Protein AF-A0A7S2D5R7-F1 (afdb_monomer_lite)

Foldseek 3Di:
DDPCPCVVVVVPDDLLLVLLVCLVVPNLDDPDDPDDSPPVCSVVVNPVVVSHDPVSNVVSVVVVVVVCVVQCVVPDLVPHPCSPDDPCNPPHPVVVVVVVVVVVVPDDDPDDPDDD

Structure (mmCIF, N/CA/C/O backbone):
data_AF-A0A7S2D5R7-F1
#
_entry.id   AF-A0A7S2D5R7-F1
#
loop_
_atom_site.group_PDB
_atom_site.id
_atom_site.type_symbol
_atom_site.label_atom_id
_atom_site.label_alt_id
_atom_site.label_comp_id
_atom_site.label_asym_id
_atom_site.label_entity_id
_atom_site.label_seq_id
_atom_site.pdbx_PDB_ins_code
_atom_site.Cartn_x
_atom_site.Cartn_y
_atom_site.Cartn_z
_atom_site.occupancy
_atom_site.B_iso_or_equiv
_atom_site.auth_seq_id
_atom_site.auth_comp_id
_atom_site.auth_asym_id
_atom_site.auth_atom_id
_atom_site.pdbx_PDB_model_num
ATOM 1 N N . ARG A 1 1 ? 24.591 -2.004 -0.124 1.00 47.00 1 ARG A N 1
ATOM 2 C CA . ARG A 1 1 ? 23.727 -2.603 0.925 1.00 47.00 1 ARG A CA 1
ATOM 3 C C . ARG A 1 1 ? 23.065 -3.832 0.308 1.00 47.00 1 ARG A C 1
ATOM 5 O O . ARG A 1 1 ? 22.911 -3.835 -0.903 1.00 47.00 1 ARG A O 1
ATOM 12 N N . ARG A 1 2 ? 22.876 -4.928 1.053 1.00 49.47 2 ARG A N 1
ATOM 13 C CA . ARG A 1 2 ? 22.523 -6.240 0.475 1.00 49.47 2 ARG A CA 1
ATOM 14 C C . ARG A 1 2 ? 21.004 -6.385 0.329 1.00 49.47 2 ARG A C 1
ATOM 16 O O . ARG A 1 2 ? 20.267 -6.003 1.228 1.00 49.47 2 ARG A O 1
ATOM 23 N N . LEU A 1 3 ? 20.579 -6.953 -0.797 1.00 57.84 3 LEU A N 1
ATOM 24 C CA . LEU A 1 3 ? 19.192 -7.231 -1.205 1.00 57.84 3 LEU A CA 1
ATOM 25 C C . LEU A 1 3 ? 18.654 -8.470 -0.491 1.00 57.84 3 LEU A C 1
ATOM 27 O O . LEU A 1 3 ? 18.322 -9.494 -1.102 1.00 57.84 3 LEU A O 1
ATOM 31 N N . ASP A 1 4 ? 18.694 -8.410 0.831 1.00 61.53 4 ASP A N 1
ATOM 32 C CA . ASP A 1 4 ? 18.661 -9.589 1.677 1.00 61.53 4 ASP A CA 1
ATOM 33 C C . ASP A 1 4 ? 17.369 -10.398 1.501 1.00 61.53 4 ASP A C 1
ATOM 35 O O . ASP A 1 4 ? 17.422 -11.620 1.533 1.00 61.53 4 ASP A O 1
ATOM 39 N N . ASN A 1 5 ? 16.220 -9.781 1.223 1.00 63.00 5 ASN A N 1
ATOM 40 C CA . ASN A 1 5 ? 14.949 -10.512 1.181 1.00 63.00 5 ASN A CA 1
ATOM 41 C C . ASN A 1 5 ? 14.803 -11.403 -0.064 1.00 63.00 5 ASN A C 1
ATOM 43 O O . ASN A 1 5 ? 14.439 -12.575 0.037 1.00 63.00 5 ASN A O 1
ATOM 47 N N . MET A 1 6 ? 15.132 -10.882 -1.248 1.00 63.94 6 MET A N 1
ATOM 48 C CA . MET A 1 6 ? 14.990 -11.632 -2.505 1.00 63.94 6 MET A CA 1
ATOM 49 C C . MET A 1 6 ? 16.104 -12.677 -2.673 1.00 63.94 6 MET A C 1
ATOM 51 O O . MET A 1 6 ? 15.883 -13.717 -3.294 1.00 63.94 6 MET A O 1
ATOM 55 N N . GLN A 1 7 ? 17.275 -12.436 -2.071 1.00 58.59 7 GLN A N 1
ATOM 56 C CA . GLN A 1 7 ? 18.379 -13.399 -2.024 1.00 58.59 7 GLN A CA 1
ATOM 57 C C . GLN A 1 7 ? 18.143 -14.506 -0.986 1.00 58.59 7 GLN A C 1
ATOM 59 O O . GLN A 1 7 ? 18.381 -15.676 -1.290 1.00 58.59 7 GLN A O 1
ATOM 64 N N . ARG A 1 8 ? 17.623 -14.175 0.207 1.00 61.88 8 ARG A N 1
ATOM 65 C CA . ARG A 1 8 ? 17.339 -15.155 1.277 1.00 61.88 8 ARG A CA 1
ATOM 66 C C . ARG A 1 8 ? 16.194 -16.106 0.939 1.00 61.88 8 ARG A C 1
ATOM 68 O O . ARG A 1 8 ? 16.243 -17.253 1.364 1.00 61.88 8 ARG A O 1
ATOM 75 N N . ASN A 1 9 ? 15.225 -15.688 0.122 1.00 67.69 9 ASN A N 1
ATOM 76 C CA . ASN A 1 9 ? 14.141 -16.557 -0.361 1.00 67.69 9 ASN A CA 1
ATOM 77 C C . ASN A 1 9 ? 14.596 -17.607 -1.403 1.00 67.69 9 ASN A C 1
ATOM 79 O O . ASN A 1 9 ? 13.771 -18.165 -2.122 1.00 67.69 9 ASN A O 1
ATOM 83 N N . GLY A 1 10 ? 15.905 -17.859 -1.533 1.00 64.56 10 GLY A N 1
ATOM 84 C CA . GLY A 1 10 ? 16.454 -18.916 -2.386 1.00 64.56 10 GLY A CA 1
ATOM 85 C C . GLY A 1 10 ? 16.360 -18.646 -3.889 1.00 64.56 10 GLY A C 1
ATOM 86 O O . GLY A 1 10 ? 16.6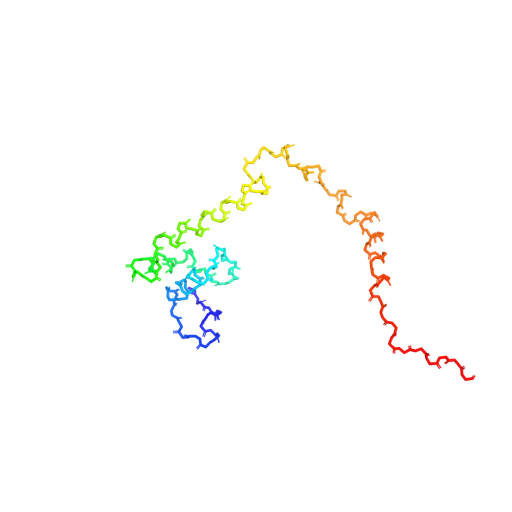52 -19.532 -4.684 1.00 64.56 10 GLY A O 1
ATOM 87 N N . MET A 1 11 ? 15.976 -17.435 -4.307 1.00 74.69 11 MET A N 1
ATOM 88 C CA . MET A 1 11 ? 15.806 -17.121 -5.730 1.00 74.69 11 MET A CA 1
ATOM 89 C C . MET A 1 11 ? 17.125 -16.862 -6.470 1.00 74.69 11 MET A C 1
ATOM 91 O O . MET A 1 11 ? 17.119 -16.823 -7.696 1.00 74.69 11 MET A O 1
ATOM 95 N N . GLY A 1 12 ? 18.239 -16.656 -5.756 1.00 75.50 12 GLY A N 1
ATOM 96 C CA . GLY A 1 12 ? 19.568 -16.488 -6.362 1.00 75.50 12 GLY A CA 1
ATOM 97 C C . GLY A 1 12 ? 19.727 -15.252 -7.259 1.00 75.50 12 GLY A C 1
ATOM 98 O O . GLY A 1 12 ? 20.634 -15.213 -8.083 1.00 75.50 12 GLY A O 1
ATOM 99 N N . LEU A 1 13 ? 18.850 -14.251 -7.127 1.00 84.00 13 LEU A N 1
ATOM 100 C CA . LEU A 1 13 ? 18.846 -13.064 -7.983 1.00 84.00 13 LEU A CA 1
ATOM 101 C C . LEU A 1 13 ? 19.828 -11.997 -7.481 1.00 84.00 13 LEU A C 1
ATOM 103 O O . LEU A 1 13 ? 19.929 -11.725 -6.280 1.00 84.00 13 LEU A O 1
ATOM 107 N N . ASN A 1 14 ? 20.508 -11.330 -8.411 1.00 86.44 14 ASN A N 1
ATOM 108 C CA . ASN A 1 14 ? 21.151 -10.048 -8.123 1.00 86.44 14 ASN A CA 1
ATOM 109 C C . ASN A 1 14 ? 20.105 -8.913 -8.054 1.00 86.44 14 ASN A C 1
ATOM 111 O O . ASN A 1 14 ? 18.918 -9.130 -8.298 1.00 86.44 14 ASN A O 1
ATOM 115 N N . GLY A 1 15 ? 20.533 -7.691 -7.728 1.00 86.12 15 GLY A N 1
ATOM 116 C CA . GLY A 1 15 ? 19.613 -6.562 -7.538 1.00 86.12 15 GLY A CA 1
ATOM 117 C C . GLY A 1 15 ? 18.786 -6.210 -8.759 1.00 86.12 15 GLY A C 1
ATOM 118 O O . GLY A 1 15 ? 17.573 -6.075 -8.651 1.00 86.12 15 GLY A O 1
ATOM 119 N N . SER A 1 16 ? 19.410 -6.132 -9.932 1.00 91.38 16 SER A N 1
ATOM 120 C CA . SER A 1 16 ? 18.707 -5.819 -11.178 1.00 91.38 16 SER A CA 1
ATOM 121 C C . SER A 1 16 ? 17.708 -6.908 -11.556 1.00 91.38 16 SER A C 1
ATOM 123 O O . SER A 1 16 ? 16.585 -6.611 -11.950 1.00 91.38 16 SER A O 1
ATOM 125 N N . GLN A 1 17 ? 18.073 -8.178 -11.376 1.00 91.38 17 GLN A N 1
ATOM 126 C CA . GLN A 1 17 ? 17.162 -9.297 -11.610 1.00 91.38 17 GLN A CA 1
ATOM 127 C C . GLN A 1 17 ? 15.993 -9.304 -10.615 1.00 91.38 17 GLN A C 1
ATOM 129 O O . GLN A 1 17 ? 14.861 -9.594 -10.998 1.00 91.38 17 GLN A O 1
ATOM 134 N N . ALA A 1 18 ? 16.249 -8.971 -9.348 1.00 89.75 18 ALA A N 1
ATOM 135 C CA . ALA A 1 18 ? 15.214 -8.861 -8.327 1.00 89.75 18 ALA A CA 1
ATOM 136 C C . ALA A 1 18 ? 14.251 -7.699 -8.620 1.00 89.75 18 ALA A C 1
ATOM 138 O O . ALA A 1 18 ? 13.037 -7.903 -8.597 1.00 89.75 18 ALA A O 1
ATOM 139 N N . ALA A 1 19 ? 14.785 -6.523 -8.967 1.00 91.12 19 ALA A N 1
ATOM 140 C CA . ALA A 1 19 ? 14.015 -5.352 -9.380 1.00 91.12 19 ALA A CA 1
ATOM 141 C C . ALA A 1 19 ? 13.153 -5.667 -10.612 1.00 91.12 19 ALA A C 1
ATOM 143 O O . ALA A 1 19 ? 11.948 -5.411 -10.616 1.00 91.12 19 ALA A O 1
ATOM 144 N N . ALA A 1 20 ? 13.745 -6.314 -11.619 1.00 93.88 20 ALA A N 1
ATOM 145 C CA . ALA A 1 20 ? 13.031 -6.707 -12.823 1.00 93.88 20 ALA A CA 1
ATOM 146 C C . ALA A 1 20 ? 11.893 -7.681 -12.543 1.00 93.88 20 ALA A C 1
ATOM 148 O O . ALA A 1 20 ? 10.765 -7.473 -12.990 1.00 93.88 20 ALA A O 1
ATOM 149 N N . LYS A 1 21 ? 12.177 -8.733 -11.770 1.00 93.25 21 LYS A N 1
ATOM 150 C CA . LYS A 1 21 ? 11.174 -9.731 -11.403 1.00 93.25 21 LYS A CA 1
ATOM 151 C C . LYS A 1 21 ? 10.016 -9.096 -10.638 1.00 93.25 21 LYS A C 1
ATOM 153 O O . LYS A 1 21 ? 8.871 -9.407 -10.940 1.00 93.25 21 LYS A O 1
ATOM 158 N N . ALA A 1 22 ? 10.304 -8.207 -9.688 1.00 92.00 22 ALA A N 1
ATOM 159 C CA . ALA A 1 22 ? 9.278 -7.525 -8.909 1.00 92.00 22 ALA A CA 1
ATOM 160 C C . ALA A 1 22 ? 8.387 -6.629 -9.786 1.00 92.00 22 ALA A C 1
ATOM 162 O O . ALA A 1 22 ? 7.164 -6.757 -9.738 1.00 92.00 22 ALA A O 1
ATOM 163 N N . MET A 1 23 ? 8.979 -5.776 -10.630 1.00 95.00 23 MET A N 1
ATOM 164 C CA . MET A 1 23 ? 8.209 -4.840 -11.461 1.00 95.00 23 MET A CA 1
ATOM 165 C C . MET A 1 23 ? 7.384 -5.568 -12.526 1.00 95.00 23 MET A C 1
ATOM 167 O O . MET A 1 23 ? 6.200 -5.287 -12.692 1.00 95.00 23 MET A O 1
ATOM 171 N N . ASN A 1 24 ? 7.971 -6.557 -13.206 1.00 96.25 24 ASN A N 1
ATOM 172 C CA . ASN A 1 24 ? 7.247 -7.348 -14.204 1.00 96.25 24 ASN A CA 1
ATOM 173 C C . ASN A 1 24 ? 6.136 -8.209 -13.579 1.00 96.25 24 ASN A C 1
ATOM 175 O O . ASN A 1 24 ? 5.168 -8.534 -14.261 1.00 96.25 24 ASN A O 1
ATOM 179 N N . ALA A 1 25 ? 6.245 -8.556 -12.292 1.00 95.12 25 ALA A N 1
ATOM 180 C CA . ALA A 1 25 ? 5.181 -9.220 -11.540 1.00 95.12 25 ALA A CA 1
ATOM 181 C C . ALA A 1 25 ? 4.075 -8.257 -11.060 1.00 95.12 25 ALA A C 1
ATOM 183 O O . ALA A 1 25 ? 3.104 -8.713 -10.459 1.00 95.12 25 ALA A O 1
ATOM 184 N N . GLY A 1 26 ? 4.198 -6.951 -11.324 1.00 94.94 26 GLY A N 1
ATOM 185 C CA . GLY A 1 26 ? 3.185 -5.946 -10.997 1.00 94.94 26 GLY A CA 1
ATOM 186 C C . GLY A 1 26 ? 3.388 -5.231 -9.661 1.00 94.94 26 GLY A C 1
ATOM 187 O O . GLY A 1 26 ? 2.449 -4.610 -9.168 1.00 94.94 26 GLY A O 1
ATOM 188 N N . LEU A 1 27 ? 4.580 -5.298 -9.056 1.00 93.81 27 LEU A N 1
ATOM 189 C CA . LEU A 1 27 ? 4.871 -4.504 -7.863 1.00 93.81 27 LEU A CA 1
ATOM 190 C C . LEU A 1 27 ? 5.099 -3.035 -8.239 1.00 93.81 27 LEU A C 1
ATOM 192 O O . LEU A 1 27 ? 6.118 -2.701 -8.841 1.00 93.81 27 LEU A O 1
ATOM 196 N N . ASP A 1 28 ? 4.178 -2.162 -7.835 1.00 94.81 28 ASP A N 1
ATOM 197 C CA . ASP A 1 28 ? 4.248 -0.737 -8.175 1.00 94.81 28 ASP A CA 1
ATOM 198 C C . ASP A 1 28 ? 5.060 0.098 -7.182 1.00 94.81 28 ASP A C 1
ATOM 200 O O . ASP A 1 28 ? 5.841 0.968 -7.566 1.00 94.81 28 ASP A O 1
ATOM 204 N N . ILE A 1 29 ? 4.902 -0.186 -5.890 1.00 91.31 29 ILE A N 1
ATOM 205 C CA . ILE A 1 29 ? 5.560 0.535 -4.800 1.00 91.31 29 ILE A CA 1
ATOM 206 C C . ILE A 1 29 ? 6.427 -0.455 -4.030 1.00 91.31 29 ILE A C 1
ATOM 208 O O . ILE A 1 29 ? 5.955 -1.512 -3.615 1.00 91.31 29 ILE A O 1
ATOM 212 N N . TYR A 1 30 ? 7.692 -0.096 -3.817 1.00 88.06 30 TYR A N 1
ATOM 213 C CA . TYR A 1 30 ? 8.622 -0.872 -3.006 1.00 88.06 30 TYR A CA 1
ATOM 214 C C . TYR A 1 30 ? 8.807 -0.198 -1.645 1.00 88.06 30 TYR A C 1
ATOM 216 O O . TYR A 1 30 ? 9.269 0.935 -1.569 1.00 88.06 30 TYR A O 1
ATOM 224 N N . GLY A 1 31 ? 8.418 -0.892 -0.575 1.00 82.12 31 GLY A N 1
ATOM 225 C CA . GLY A 1 31 ? 8.515 -0.419 0.811 1.00 82.12 31 GLY A CA 1
ATOM 226 C C . GLY A 1 31 ? 9.643 -1.091 1.593 1.00 82.12 31 GLY A C 1
ATOM 227 O O . GLY A 1 31 ? 9.434 -1.459 2.745 1.00 82.12 31 GLY A O 1
ATOM 228 N N . GLY A 1 32 ? 10.784 -1.351 0.946 1.00 74.50 32 GLY A N 1
ATOM 229 C CA . GLY A 1 32 ? 11.909 -2.073 1.544 1.00 74.50 32 GLY A CA 1
ATOM 230 C C . GLY A 1 32 ? 12.338 -1.510 2.902 1.00 74.50 32 GLY A C 1
ATOM 231 O O . GLY A 1 32 ? 12.284 -0.307 3.141 1.00 74.50 32 GLY A O 1
ATOM 232 N N . TRP A 1 33 ? 12.757 -2.396 3.810 1.00 68.88 33 TRP A N 1
ATOM 233 C CA . TRP A 1 33 ? 13.168 -2.021 5.171 1.00 68.88 33 TRP A CA 1
ATOM 234 C C . TRP A 1 33 ? 14.671 -1.709 5.266 1.00 68.88 33 TRP A C 1
ATOM 236 O O . TRP A 1 33 ? 15.069 -0.824 6.013 1.00 68.88 33 TRP A O 1
ATOM 246 N N . ASN A 1 34 ? 15.514 -2.432 4.516 1.00 73.69 34 ASN A N 1
ATOM 247 C CA . ASN A 1 34 ? 16.985 -2.315 4.545 1.00 73.69 34 ASN A CA 1
ATOM 248 C C . ASN A 1 34 ? 17.638 -2.411 3.148 1.00 73.69 34 ASN A C 1
ATOM 250 O O . ASN A 1 34 ? 18.865 -2.487 3.034 1.00 73.69 34 ASN A O 1
ATOM 254 N N . ASP A 1 35 ? 16.829 -2.427 2.096 1.00 74.94 35 ASP A N 1
ATOM 255 C CA . ASP A 1 35 ? 17.219 -2.452 0.692 1.00 74.94 35 ASP A CA 1
ATOM 256 C C . ASP A 1 35 ? 16.282 -1.543 -0.111 1.00 74.94 35 ASP A C 1
ATOM 258 O O . ASP A 1 35 ? 15.191 -1.207 0.354 1.00 74.94 35 ASP A O 1
ATOM 262 N N . ASP A 1 36 ? 16.711 -1.134 -1.303 1.00 82.19 36 ASP A N 1
ATOM 263 C CA . ASP A 1 36 ? 15.876 -0.368 -2.225 1.00 82.19 36 ASP A CA 1
ATOM 264 C C . ASP A 1 36 ? 16.038 -0.891 -3.658 1.00 82.19 36 ASP A C 1
ATOM 266 O O . ASP A 1 36 ? 17.053 -0.674 -4.320 1.00 82.19 36 ASP A O 1
ATOM 270 N N . LEU A 1 37 ? 15.023 -1.604 -4.158 1.00 85.75 37 LEU A N 1
ATOM 271 C CA . LEU A 1 37 ? 15.034 -2.115 -5.531 1.00 85.75 37 LEU A CA 1
ATOM 272 C C . LEU A 1 37 ? 14.919 -1.001 -6.577 1.00 85.75 37 LEU A C 1
ATOM 274 O O . LEU A 1 37 ? 15.402 -1.174 -7.700 1.00 85.75 37 LEU A O 1
ATOM 278 N N . TRP A 1 38 ? 14.281 0.119 -6.234 1.00 87.94 38 TRP A N 1
ATOM 279 C CA . TRP A 1 38 ? 14.000 1.212 -7.162 1.00 87.94 38 TRP A CA 1
ATOM 280 C C . TRP A 1 38 ? 15.099 2.278 -7.127 1.00 87.94 38 TRP A C 1
ATOM 282 O O . TRP A 1 38 ? 15.555 2.705 -8.188 1.00 87.94 38 TRP A O 1
ATOM 292 N N . GLY A 1 39 ? 15.544 2.677 -5.932 1.00 80.38 39 GLY A N 1
ATOM 293 C CA . GLY A 1 39 ? 16.457 3.802 -5.710 1.00 80.38 39 GLY A CA 1
ATOM 294 C C . GLY A 1 39 ? 17.955 3.479 -5.698 1.00 80.38 39 GLY A C 1
ATOM 295 O O . GLY A 1 39 ? 18.741 4.351 -6.062 1.00 80.38 39 GLY A O 1
ATOM 296 N N . ASP A 1 40 ? 18.386 2.244 -5.399 1.00 85.88 40 ASP A N 1
ATOM 297 C CA . ASP A 1 40 ? 19.824 1.877 -5.369 1.00 85.88 40 ASP A CA 1
ATOM 298 C C . ASP A 1 40 ? 20.417 1.614 -6.780 1.00 85.88 40 ASP A C 1
ATOM 300 O O . ASP A 1 40 ? 21.435 0.939 -6.944 1.00 85.88 40 ASP A O 1
ATOM 304 N N . GLY A 1 41 ? 19.767 2.108 -7.841 1.00 89.75 41 GLY A N 1
ATOM 305 C CA . GLY A 1 41 ? 20.199 1.945 -9.237 1.00 89.75 41 GLY A CA 1
ATOM 306 C C . GLY A 1 41 ? 19.918 0.564 -9.844 1.00 89.75 41 GLY A C 1
ATOM 307 O O . GLY A 1 41 ? 20.163 0.348 -11.031 1.00 89.75 41 GLY A O 1
ATOM 308 N N . HIS A 1 42 ? 19.360 -0.372 -9.075 1.00 91.19 42 HIS A N 1
ATOM 309 C CA . HIS A 1 42 ? 19.039 -1.719 -9.549 1.00 91.19 42 HIS A CA 1
ATOM 310 C C . HIS A 1 42 ? 17.979 -1.732 -10.651 1.00 91.19 42 HIS A C 1
ATOM 312 O O . HIS A 1 42 ? 18.161 -2.434 -11.648 1.00 91.19 42 HIS A O 1
ATOM 318 N N . LEU A 1 43 ? 16.918 -0.934 -10.505 1.00 94.00 43 LEU A N 1
ATOM 319 C CA . LEU A 1 43 ? 15.899 -0.773 -11.539 1.00 94.00 43 LEU A CA 1
ATOM 320 C C . LEU A 1 43 ? 16.450 -0.110 -12.802 1.00 94.00 43 LEU A C 1
ATOM 322 O O . LEU A 1 43 ? 16.137 -0.564 -13.898 1.00 94.00 43 LEU A O 1
ATOM 326 N N . GLN A 1 44 ? 17.302 0.911 -12.661 1.00 95.62 44 GLN A N 1
ATOM 327 C CA . GLN A 1 44 ? 17.953 1.537 -13.814 1.00 95.62 44 GLN A CA 1
ATOM 328 C C . GLN A 1 44 ? 18.801 0.513 -14.573 1.00 95.62 44 GLN A C 1
ATOM 330 O O . GLN A 1 44 ? 18.606 0.319 -15.767 1.00 95.62 44 GLN A O 1
ATOM 335 N N . ALA A 1 45 ? 19.645 -0.242 -13.868 1.00 95.69 45 ALA A N 1
ATOM 336 C CA . ALA A 1 45 ? 20.436 -1.306 -14.477 1.00 95.69 45 ALA A CA 1
ATOM 337 C C . ALA A 1 45 ? 19.566 -2.420 -15.100 1.00 95.69 45 ALA A C 1
ATOM 339 O O . ALA A 1 45 ? 19.959 -3.030 -16.091 1.00 95.69 45 ALA A O 1
ATOM 340 N N . ALA A 1 46 ? 18.374 -2.687 -14.555 1.00 95.75 46 ALA A N 1
ATOM 341 C CA . ALA A 1 46 ? 17.420 -3.619 -15.152 1.00 95.75 46 ALA A CA 1
ATOM 342 C C . ALA A 1 46 ? 16.796 -3.082 -16.453 1.00 95.75 46 ALA A C 1
ATOM 344 O O . ALA A 1 46 ? 16.595 -3.860 -17.385 1.00 95.75 46 ALA A O 1
ATOM 345 N N . LEU A 1 47 ? 16.508 -1.780 -16.527 1.00 97.50 47 LEU A N 1
ATOM 346 C CA . LEU A 1 47 ? 16.040 -1.109 -17.745 1.00 97.50 47 LEU A CA 1
ATOM 347 C C . LEU A 1 47 ? 17.135 -1.097 -18.816 1.00 97.50 47 LEU A C 1
ATOM 349 O O . LEU A 1 47 ? 16.874 -1.489 -19.951 1.00 97.50 47 LEU A O 1
ATOM 353 N N . ASP A 1 48 ? 18.362 -0.725 -18.440 1.00 97.94 4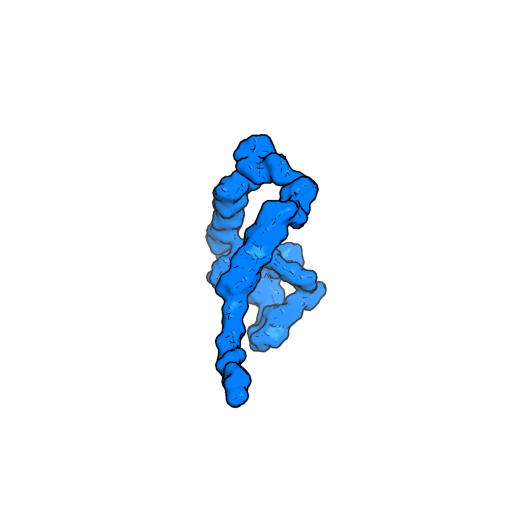8 ASP A N 1
ATOM 354 C CA . ASP A 1 48 ? 19.519 -0.675 -19.344 1.00 97.94 48 ASP A CA 1
ATOM 355 C C . ASP A 1 48 ? 19.837 -2.061 -19.928 1.00 97.94 48 ASP A C 1
ATOM 357 O O . ASP A 1 48 ? 20.201 -2.189 -21.095 1.00 97.94 48 ASP A O 1
ATOM 361 N N . ALA A 1 49 ? 19.645 -3.117 -19.129 1.00 97.50 49 ALA A N 1
ATOM 362 C CA . ALA A 1 49 ? 19.794 -4.507 -19.554 1.00 97.50 49 ALA A CA 1
ATOM 363 C C . ALA A 1 49 ? 18.560 -5.079 -20.287 1.00 97.50 49 ALA A C 1
ATOM 365 O O . ALA A 1 49 ? 18.567 -6.253 -20.657 1.00 97.50 49 ALA A O 1
ATOM 366 N N . GLY A 1 50 ? 17.485 -4.302 -20.461 1.00 97.94 50 GLY A N 1
ATOM 367 C CA . GLY A 1 50 ? 16.243 -4.746 -21.106 1.00 97.94 50 GLY A CA 1
ATOM 368 C C . GLY A 1 50 ? 15.440 -5.791 -20.317 1.00 97.94 50 GLY A C 1
ATOM 369 O O . GLY A 1 50 ? 14.539 -6.418 -20.869 1.00 97.94 50 GLY A O 1
ATOM 370 N N . LEU A 1 51 ? 15.743 -5.991 -19.029 1.00 97.69 51 LEU A N 1
ATOM 371 C CA . LEU A 1 51 ? 15.022 -6.915 -18.143 1.00 97.69 51 LEU A CA 1
ATOM 372 C C . LEU A 1 51 ? 13.651 -6.362 -17.723 1.00 97.69 51 LEU A C 1
ATOM 374 O O . LEU A 1 51 ? 12.763 -7.125 -17.342 1.00 97.69 51 LEU A O 1
ATOM 378 N N . VAL A 1 52 ? 13.479 -5.042 -17.794 1.00 97.69 52 VAL A N 1
ATOM 379 C CA . VAL A 1 52 ? 12.205 -4.333 -17.629 1.00 97.69 52 VAL A CA 1
ATOM 380 C C . VAL A 1 52 ? 11.992 -3.460 -18.852 1.00 97.69 52 VAL A C 1
ATOM 382 O O . VAL A 1 52 ? 12.917 -2.800 -19.318 1.00 97.69 52 VAL A O 1
ATOM 385 N N . SER A 1 53 ? 10.765 -3.428 -19.367 1.00 98.19 53 SER A N 1
ATOM 386 C CA . SER A 1 53 ? 10.426 -2.517 -20.456 1.00 98.19 53 SER A CA 1
ATOM 387 C C . SER A 1 53 ? 10.065 -1.129 -19.920 1.00 98.19 53 SER A C 1
ATOM 389 O O . SER A 1 53 ?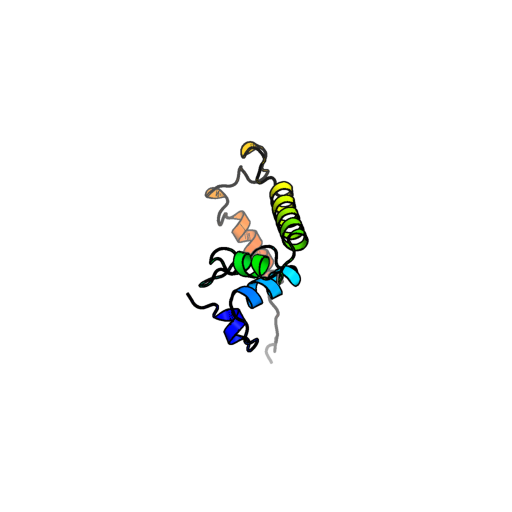 9.442 -0.997 -18.863 1.00 98.19 53 SER A O 1
ATOM 391 N N . LYS A 1 54 ? 10.366 -0.079 -20.693 1.00 97.75 54 LYS A N 1
ATOM 392 C CA . LYS A 1 54 ? 9.894 1.282 -20.392 1.00 97.75 54 LYS A CA 1
ATO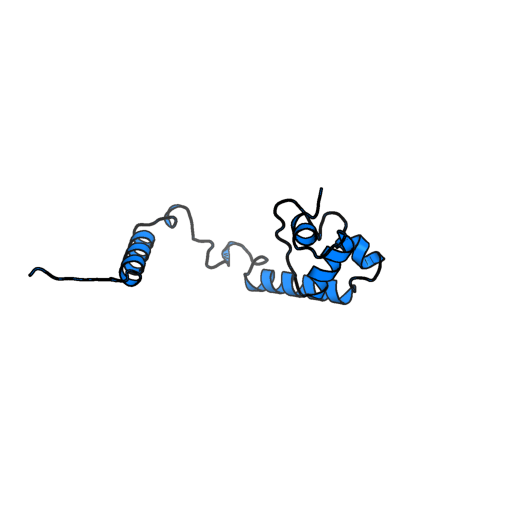M 393 C C . LYS A 1 54 ? 8.366 1.348 -20.274 1.00 97.75 54 LYS A C 1
ATOM 395 O O . LYS A 1 54 ? 7.861 2.057 -19.414 1.00 97.75 54 LYS A O 1
ATOM 400 N N . ALA A 1 55 ? 7.641 0.564 -21.073 1.00 98.31 55 ALA A N 1
ATOM 401 C CA . ALA A 1 55 ? 6.184 0.476 -20.996 1.00 98.31 55 ALA A CA 1
ATOM 402 C C . ALA A 1 55 ? 5.701 -0.103 -19.653 1.00 98.31 55 ALA A C 1
ATOM 404 O O . ALA A 1 55 ? 4.727 0.393 -19.090 1.00 98.31 55 ALA A O 1
ATOM 405 N N . THR A 1 56 ? 6.399 -1.108 -19.109 1.00 98.38 56 THR A N 1
ATOM 406 C CA . THR A 1 56 ? 6.114 -1.655 -17.772 1.00 98.38 56 THR A CA 1
ATOM 407 C C . THR A 1 56 ? 6.300 -0.576 -16.707 1.00 98.38 56 THR A C 1
ATOM 409 O O . THR A 1 56 ? 5.407 -0.371 -15.885 1.00 98.38 56 THR A O 1
ATOM 412 N N . LEU A 1 57 ? 7.423 0.151 -16.761 1.00 97.44 57 LEU A N 1
ATOM 413 C CA . LEU A 1 57 ? 7.701 1.255 -15.842 1.00 97.44 57 LEU A CA 1
ATOM 414 C C . LEU A 1 57 ? 6.619 2.342 -15.923 1.00 97.44 57 LEU A C 1
ATOM 416 O O . LEU A 1 57 ? 6.095 2.764 -14.894 1.00 97.44 57 LEU A O 1
ATOM 420 N N . ASP A 1 58 ? 6.252 2.765 -17.132 1.00 98.38 58 ASP A N 1
ATOM 421 C CA . ASP A 1 58 ? 5.238 3.802 -17.342 1.00 98.38 58 ASP A CA 1
ATOM 422 C C . ASP A 1 58 ? 3.869 3.380 -16.812 1.00 98.38 58 ASP A C 1
ATOM 424 O O . ASP A 1 58 ? 3.185 4.174 -16.166 1.00 98.38 58 ASP A O 1
ATOM 428 N N . ALA A 1 59 ? 3.487 2.117 -17.011 1.00 98.25 59 ALA A N 1
ATOM 429 C CA . ALA A 1 59 ? 2.249 1.580 -16.463 1.00 98.25 59 ALA A CA 1
ATOM 430 C C . ALA A 1 59 ? 2.256 1.575 -14.921 1.00 98.25 59 ALA A C 1
ATOM 432 O O . ALA A 1 59 ? 1.249 1.924 -14.302 1.00 98.25 59 ALA A O 1
ATOM 433 N N . THR A 1 60 ? 3.385 1.226 -14.297 1.00 97.62 60 THR A N 1
ATOM 434 C CA . THR A 1 60 ? 3.570 1.280 -12.836 1.00 97.62 60 THR A CA 1
ATOM 435 C C . THR A 1 60 ? 3.477 2.707 -12.291 1.00 97.62 60 THR A C 1
ATOM 437 O O . THR A 1 60 ? 2.768 2.961 -11.308 1.00 97.62 60 THR A O 1
ATOM 440 N N . VAL A 1 61 ? 4.135 3.665 -12.948 1.00 97.19 61 VAL A N 1
ATOM 441 C CA . VAL A 1 61 ? 4.064 5.085 -12.575 1.00 97.19 61 VAL A CA 1
ATOM 442 C C . VAL A 1 61 ? 2.636 5.608 -12.725 1.00 97.19 61 VAL A C 1
ATOM 444 O O . VAL A 1 61 ? 2.132 6.269 -11.815 1.00 97.19 61 VAL A O 1
ATOM 447 N N . LEU A 1 62 ? 1.954 5.264 -13.822 1.00 98.31 62 LEU A N 1
ATOM 448 C CA . LEU A 1 62 ? 0.567 5.655 -14.068 1.00 98.31 62 LEU A CA 1
ATOM 449 C C . LEU A 1 62 ? -0.366 5.166 -12.954 1.00 98.31 62 LEU A C 1
ATOM 451 O O . LEU A 1 62 ? -1.116 5.973 -12.408 1.00 98.31 62 LEU A O 1
ATOM 455 N N . ARG A 1 63 ? -0.305 3.880 -12.579 1.00 98.19 63 ARG A N 1
ATOM 456 C CA . ARG A 1 63 ? -1.131 3.330 -11.486 1.00 98.19 63 ARG A CA 1
ATOM 457 C C . ARG A 1 63 ? -0.847 4.028 -10.160 1.00 98.19 63 ARG A C 1
ATOM 459 O O . ARG A 1 63 ? -1.774 4.435 -9.463 1.00 98.19 63 ARG A O 1
ATOM 466 N N . THR A 1 64 ? 0.429 4.248 -9.848 1.00 97.12 64 THR A N 1
ATOM 467 C CA . THR A 1 64 ? 0.842 4.947 -8.623 1.00 97.12 64 THR A CA 1
ATOM 468 C C . THR A 1 64 ? 0.287 6.374 -8.569 1.00 97.12 64 THR A C 1
ATOM 470 O O . THR A 1 64 ? -0.238 6.802 -7.540 1.00 97.12 64 THR A O 1
ATOM 473 N N . LEU A 1 65 ? 0.373 7.122 -9.672 1.00 98.06 65 LEU A N 1
ATOM 474 C CA . LEU A 1 65 ? -0.170 8.480 -9.759 1.00 98.06 65 LEU A CA 1
ATOM 475 C C . LEU A 1 65 ? -1.701 8.494 -9.720 1.00 98.06 65 LEU A C 1
ATOM 477 O O . LEU A 1 65 ? -2.270 9.344 -9.038 1.00 98.06 65 LEU A O 1
ATOM 481 N N . ALA A 1 66 ? -2.362 7.541 -10.378 1.00 98.19 66 ALA A N 1
ATOM 482 C CA . ALA A 1 66 ? -3.815 7.403 -10.340 1.00 98.19 66 ALA A CA 1
ATOM 483 C C . ALA A 1 66 ? -4.322 7.182 -8.907 1.00 98.19 66 ALA A C 1
ATOM 485 O O . ALA A 1 66 ? -5.279 7.831 -8.492 1.00 98.19 66 ALA A O 1
ATOM 486 N N . HIS A 1 67 ? -3.640 6.348 -8.115 1.00 97.38 67 HIS A N 1
ATOM 487 C CA . HIS A 1 67 ? -3.973 6.181 -6.700 1.00 97.38 67 HIS A CA 1
ATOM 488 C C . HIS A 1 67 ? -3.799 7.478 -5.907 1.00 97.38 67 HIS A C 1
ATOM 490 O O . HIS A 1 67 ? -4.700 7.855 -5.160 1.00 97.38 67 HIS A O 1
ATOM 496 N N . LYS A 1 68 ? -2.693 8.201 -6.111 1.00 96.00 68 LYS A N 1
ATOM 497 C CA . LYS A 1 68 ? -2.452 9.497 -5.452 1.00 96.00 68 LYS A CA 1
ATOM 498 C C . LYS A 1 68 ? -3.531 10.531 -5.790 1.00 96.00 68 LYS A C 1
ATOM 500 O O . LYS A 1 68 ? -4.004 11.224 -4.895 1.00 96.00 68 LYS A O 1
ATOM 505 N N . LEU A 1 69 ? -3.956 10.593 -7.050 1.00 96.12 69 LEU A N 1
ATOM 506 C CA . LEU A 1 69 ? -5.077 11.431 -7.480 1.00 96.12 69 LEU A CA 1
ATOM 507 C C . LEU A 1 69 ? -6.393 10.985 -6.827 1.00 96.12 69 LEU A C 1
ATOM 509 O O . LEU A 1 69 ? -7.124 11.821 -6.315 1.00 96.12 69 LEU A O 1
ATOM 513 N N . SER A 1 70 ? -6.672 9.678 -6.778 1.00 95.06 70 SER A N 1
ATOM 514 C CA . SER A 1 70 ? -7.931 9.150 -6.226 1.00 95.06 70 SER A CA 1
ATOM 515 C C . SER A 1 70 ? -8.142 9.460 -4.742 1.00 95.06 70 SER A C 1
ATOM 517 O O . SER A 1 70 ? -9.279 9.583 -4.300 1.00 95.06 70 SER A O 1
ATOM 519 N N . VAL A 1 71 ? -7.054 9.606 -3.979 1.00 93.06 71 VAL A N 1
ATOM 520 C CA . VAL A 1 71 ? -7.104 9.963 -2.553 1.00 93.06 71 VAL A CA 1
ATOM 521 C C . VAL A 1 71 ? -7.010 11.475 -2.317 1.00 93.06 71 VAL A C 1
ATOM 523 O O . VAL A 1 71 ? -6.889 11.905 -1.173 1.00 93.06 71 VAL A O 1
ATOM 526 N N . GLY A 1 72 ? -7.037 12.278 -3.386 1.00 94.06 72 GLY A N 1
ATOM 527 C CA . GLY A 1 72 ? -6.976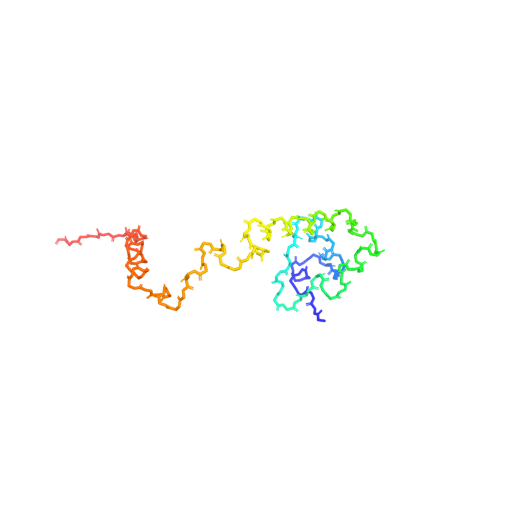 13.737 -3.322 1.00 94.06 72 GLY A CA 1
ATOM 528 C C . GLY A 1 72 ? -5.620 14.290 -2.885 1.00 94.06 72 GLY A C 1
ATOM 529 O O . GLY A 1 72 ? -5.551 15.403 -2.375 1.00 94.06 72 GLY A O 1
ATOM 530 N N . LEU A 1 73 ? -4.518 13.542 -3.065 1.00 93.44 73 LEU A N 1
ATOM 531 C CA . LEU A 1 73 ? -3.186 13.970 -2.600 1.00 93.44 73 LEU A CA 1
ATOM 532 C C . LEU A 1 73 ? -2.728 15.293 -3.236 1.00 93.44 73 LEU A C 1
ATOM 534 O O . LEU A 1 73 ? -1.917 16.008 -2.655 1.00 93.44 73 LEU A O 1
ATOM 538 N N . PHE A 1 74 ? -3.210 15.585 -4.442 1.00 94.94 74 PHE A N 1
ATOM 539 C CA . PHE A 1 74 ? -2.868 16.793 -5.191 1.00 94.94 74 PHE A CA 1
ATOM 540 C C . PHE A 1 74 ? -3.916 17.909 -5.054 1.00 94.94 74 PHE A C 1
ATOM 542 O O . PHE A 1 74 ? -3.717 18.988 -5.612 1.00 94.94 74 PHE A O 1
ATOM 549 N N . ASP A 1 75 ? -5.003 17.669 -4.321 1.00 94.69 75 ASP A N 1
ATOM 550 C CA . ASP A 1 75 ? -6.046 18.664 -4.088 1.00 94.69 75 ASP A CA 1
ATOM 551 C C . ASP A 1 75 ? -5.643 19.615 -2.940 1.00 94.69 75 ASP A C 1
ATOM 553 O O . ASP A 1 75 ? -4.776 19.280 -2.123 1.00 94.69 75 ASP A O 1
ATOM 557 N N . PRO A 1 76 ? -6.239 20.820 -2.834 1.00 94.56 76 PRO A N 1
ATOM 558 C CA . PRO A 1 76 ? -5.983 21.714 -1.708 1.00 94.56 76 PRO A CA 1
ATOM 559 C C . PRO A 1 76 ? -6.245 21.017 -0.360 1.00 94.56 76 PRO A C 1
ATOM 561 O O . PRO A 1 76 ? -7.279 20.374 -0.210 1.00 94.56 76 PRO A O 1
ATOM 564 N N . PRO A 1 77 ? -5.409 21.198 0.681 1.00 87.06 77 PRO A N 1
ATOM 565 C CA . PRO A 1 77 ? -5.621 20.521 1.965 1.00 87.06 77 PRO A CA 1
ATOM 566 C C . PRO A 1 77 ? -7.028 20.720 2.548 1.00 87.06 77 PRO A C 1
ATOM 568 O O . PRO A 1 77 ? -7.596 19.796 3.117 1.00 87.06 77 PRO A O 1
ATOM 571 N N . ALA A 1 78 ? -7.623 21.900 2.344 1.00 88.06 78 ALA A N 1
ATOM 572 C CA . ALA A 1 78 ? -8.968 22.235 2.808 1.00 88.06 78 ALA A CA 1
ATOM 573 C C . ALA A 1 78 ? -10.105 21.452 2.118 1.00 88.06 78 ALA A C 1
ATOM 575 O O . ALA A 1 78 ? -11.211 21.426 2.651 1.00 88.06 78 ALA A O 1
ATOM 576 N N . SER A 1 79 ? -9.872 20.829 0.956 1.00 90.94 79 SER A N 1
ATOM 577 C CA . SER A 1 79 ? -10.875 19.984 0.291 1.00 90.94 79 SER A CA 1
ATOM 578 C C . SER A 1 79 ? -10.845 18.534 0.767 1.00 90.94 79 SER A C 1
ATOM 580 O O . SER A 1 79 ? -11.747 17.770 0.427 1.00 90.94 79 SER A O 1
ATOM 582 N N . SER A 1 80 ? -9.838 18.137 1.553 1.00 90.94 80 SER A N 1
ATOM 583 C CA . SER A 1 80 ? -9.797 16.797 2.129 1.00 90.94 80 SER A CA 1
ATOM 584 C C . SER A 1 80 ? -10.882 16.657 3.201 1.00 90.94 80 SER A C 1
ATOM 586 O O . SER A 1 80 ? -10.890 17.431 4.165 1.00 90.94 80 SER A O 1
ATOM 588 N N . PRO A 1 81 ? -11.756 15.635 3.119 1.00 89.81 81 PRO A N 1
ATOM 589 C CA . PRO A 1 81 ? -12.774 15.399 4.142 1.00 89.81 81 PRO A CA 1
ATOM 590 C C . PRO A 1 81 ? -12.154 15.081 5.508 1.00 89.81 81 PRO A C 1
ATOM 592 O O . PRO A 1 81 ? -12.828 15.190 6.525 1.00 89.81 81 PRO A O 1
ATOM 595 N N . TRP A 1 82 ? -10.867 14.733 5.547 1.00 90.81 82 TRP A N 1
ATOM 596 C CA . TRP A 1 82 ? -10.128 14.369 6.752 1.00 90.81 82 TRP A CA 1
ATOM 597 C C . TRP A 1 82 ? -9.350 15.537 7.369 1.00 90.81 82 TRP A C 1
ATOM 599 O O . TRP A 1 82 ? -8.795 15.382 8.451 1.00 90.81 82 TRP A O 1
ATOM 609 N N . ALA A 1 83 ? -9.305 16.707 6.720 1.00 90.06 83 ALA A N 1
ATOM 610 C CA . ALA A 1 83 ? -8.488 17.842 7.164 1.00 90.06 83 ALA A CA 1
ATOM 611 C C . ALA A 1 83 ? -8.906 18.439 8.519 1.00 90.06 83 ALA A C 1
ATOM 613 O O . ALA A 1 83 ? -8.142 19.187 9.121 1.00 90.06 83 ALA A O 1
ATOM 614 N N . HIS A 1 84 ? -10.113 18.122 8.989 1.00 90.50 84 HIS A N 1
ATOM 615 C CA . HIS A 1 84 ? -10.619 18.555 10.289 1.00 90.50 84 HIS A CA 1
ATOM 616 C C . HIS A 1 84 ? -10.103 17.700 11.457 1.00 90.50 84 HIS A C 1
ATOM 618 O O . HIS A 1 84 ? -10.230 18.128 12.602 1.00 90.50 84 HIS A O 1
ATOM 624 N N . LEU A 1 85 ? -9.552 16.510 11.185 1.00 92.94 85 LEU A N 1
ATOM 625 C CA . LEU A 1 85 ? -9.083 15.598 12.223 1.00 92.94 85 LEU A CA 1
ATOM 626 C C . LEU A 1 85 ? -7.808 16.128 12.887 1.00 92.94 85 LEU A C 1
ATOM 628 O O . LEU A 1 85 ? -6.876 16.583 12.220 1.00 92.94 85 LEU A O 1
ATOM 632 N N . GLY A 1 86 ? -7.741 16.012 14.210 1.00 94.19 86 GLY A N 1
ATOM 633 C CA . GLY A 1 86 ? -6.606 16.446 15.015 1.00 94.19 86 GLY A CA 1
ATOM 634 C C . GLY A 1 86 ? -6.390 15.596 16.265 1.00 94.19 86 GLY A C 1
ATOM 635 O O . GLY A 1 86 ? -6.912 14.494 16.413 1.00 94.19 86 GLY A O 1
ATOM 636 N N . ALA A 1 87 ? -5.593 16.117 17.201 1.00 96.38 87 ALA A N 1
ATOM 637 C CA . ALA A 1 87 ? -5.209 15.383 18.409 1.00 96.38 87 ALA A CA 1
ATOM 638 C C . ALA A 1 87 ? -6.401 14.990 19.304 1.00 96.38 87 ALA A C 1
ATOM 640 O O . ALA A 1 87 ? -6.322 13.981 19.994 1.00 96.38 87 ALA A O 1
ATOM 641 N N . ALA A 1 88 ? -7.497 15.756 19.283 1.00 95.88 88 ALA A N 1
ATOM 642 C CA . ALA A 1 88 ? -8.706 15.453 20.054 1.00 95.88 88 ALA A CA 1
ATOM 643 C C . ALA A 1 88 ? -9.460 14.214 19.534 1.00 95.88 88 ALA A C 1
ATOM 645 O O . ALA A 1 88 ? -10.177 13.565 20.296 1.00 95.88 88 ALA A O 1
ATOM 646 N N . ASP A 1 89 ? -9.279 13.869 18.258 1.00 95.81 89 ASP A N 1
ATOM 647 C CA . ASP A 1 89 ? -9.892 12.690 17.643 1.00 95.81 89 ASP A CA 1
ATOM 648 C C . ASP A 1 89 ? -9.098 11.411 17.949 1.00 95.81 89 ASP A C 1
ATOM 650 O O . ASP A 1 89 ? -9.644 10.304 17.916 1.00 95.81 89 ASP A O 1
ATOM 654 N N . LEU A 1 90 ? -7.814 11.552 18.304 1.00 96.00 90 LEU A N 1
ATOM 655 C CA . LEU A 1 90 ? -6.950 10.440 18.684 1.00 96.00 90 LEU A CA 1
ATOM 656 C C . LEU A 1 90 ? -7.376 9.867 20.035 1.00 96.00 90 LEU A C 1
ATOM 658 O O . LEU A 1 90 ? -7.387 10.562 21.047 1.00 96.00 90 LEU A O 1
ATOM 662 N N . ASN A 1 91 ? -7.671 8.565 20.056 1.00 96.81 91 ASN A N 1
ATOM 663 C CA . ASN A 1 91 ? -8.062 7.839 21.268 1.00 96.81 91 ASN A CA 1
ATOM 664 C C . ASN A 1 91 ? -9.196 8.533 22.056 1.00 96.81 91 ASN A C 1
ATOM 666 O O . ASN A 1 91 ? -9.225 8.500 23.288 1.00 96.81 91 ASN A O 1
ATOM 670 N N . SER A 1 92 ? -10.118 9.182 21.341 1.00 97.69 92 SER A N 1
ATOM 671 C CA . SER A 1 92 ? -11.278 9.847 21.929 1.00 97.69 92 SER A CA 1
ATOM 672 C C . SER A 1 92 ? -12.174 8.856 22.680 1.00 97.69 92 SER A C 1
ATOM 674 O O . SER A 1 92 ? -12.182 7.655 22.396 1.00 97.69 92 SER A O 1
ATOM 676 N N . SER A 1 93 ? -12.998 9.349 23.609 1.00 98.06 93 SER A N 1
ATOM 677 C CA . SER A 1 93 ? -13.960 8.511 24.346 1.00 98.06 93 SER A CA 1
ATOM 678 C C . SER A 1 93 ? -14.895 7.743 23.405 1.00 98.06 93 SER A C 1
ATOM 680 O O . SER A 1 93 ? -15.269 6.605 23.682 1.00 98.06 93 SER A O 1
ATOM 682 N N . HIS A 1 94 ? -15.247 8.351 22.267 1.00 97.00 94 HIS A N 1
ATOM 683 C CA . HIS A 1 94 ? -16.033 7.699 21.226 1.00 97.00 94 HIS A CA 1
ATOM 684 C C . HIS A 1 94 ? -15.272 6.522 20.599 1.00 97.00 94 HIS A C 1
ATOM 686 O O . HIS A 1 94 ? -15.806 5.414 20.556 1.00 97.00 94 HIS A O 1
ATOM 692 N N . ALA A 1 95 ? -14.021 6.731 20.174 1.00 97.69 95 ALA A N 1
ATOM 693 C CA . ALA A 1 95 ? -13.190 5.673 19.596 1.00 97.69 95 ALA A CA 1
ATOM 694 C C . ALA A 1 95 ? -12.961 4.514 20.584 1.00 97.69 95 ALA A C 1
ATOM 696 O O . ALA A 1 95 ? -13.069 3.350 20.201 1.00 97.69 95 ALA A O 1
ATOM 697 N N . GLN A 1 96 ? -12.725 4.819 21.864 1.00 98.38 96 GLN A N 1
ATOM 698 C CA . GLN A 1 96 ? -12.590 3.813 22.924 1.00 98.38 96 GLN A CA 1
ATOM 699 C C . GLN A 1 96 ? -13.872 2.999 23.117 1.00 98.38 96 GLN A C 1
ATOM 701 O O . GLN A 1 96 ? -13.808 1.776 23.238 1.00 98.38 96 GLN A O 1
ATOM 706 N N . LYS A 1 97 ? -15.039 3.657 23.103 1.00 98.44 97 LYS A N 1
ATOM 707 C CA . LYS A 1 97 ? -16.330 2.969 23.197 1.00 98.44 97 LYS A CA 1
ATOM 708 C C . LYS A 1 97 ? -16.541 2.022 22.015 1.00 98.44 97 LYS A C 1
ATOM 710 O O . LYS A 1 97 ? -16.900 0.870 22.229 1.00 98.44 97 LYS A O 1
ATOM 715 N N . VAL A 1 98 ? -16.280 2.478 20.788 1.00 98.25 98 VAL A N 1
ATOM 716 C CA . VAL A 1 98 ? -16.383 1.632 19.586 1.00 98.25 98 VAL A CA 1
ATOM 717 C C . VAL A 1 98 ? -15.426 0.441 19.672 1.00 98.25 98 VAL A C 1
ATOM 719 O O . VAL A 1 98 ? -15.832 -0.687 19.403 1.00 98.25 98 VAL A O 1
ATOM 722 N N . ALA A 1 99 ? -14.180 0.661 20.101 1.00 98.31 99 ALA A N 1
ATOM 723 C CA . ALA A 1 99 ? -13.206 -0.412 20.283 1.00 98.31 99 ALA A CA 1
ATOM 724 C C . ALA A 1 99 ? -13.671 -1.448 21.320 1.00 98.31 99 ALA A C 1
ATOM 726 O O . ALA A 1 99 ? -13.558 -2.649 21.077 1.00 98.31 99 ALA A O 1
ATOM 727 N N . TYR A 1 100 ? -14.234 -0.999 22.445 1.00 98.25 100 TYR A N 1
ATOM 728 C CA . TYR A 1 100 ? -14.803 -1.879 23.466 1.00 98.25 100 TYR A CA 1
ATOM 729 C C . TYR A 1 100 ? -15.991 -2.691 22.932 1.00 98.25 100 TYR A C 1
ATOM 731 O O . TYR A 1 100 ? -16.020 -3.913 23.085 1.00 98.25 100 TYR A O 1
ATOM 739 N N . ASP A 1 101 ? -16.933 -2.034 22.251 1.00 98.44 101 ASP A N 1
ATOM 740 C CA . ASP A 1 101 ? -18.123 -2.680 21.689 1.00 98.44 101 ASP A CA 1
ATOM 741 C C . ASP A 1 101 ? -17.738 -3.753 20.647 1.00 98.44 101 ASP A C 1
ATOM 743 O O . ASP A 1 101 ? -18.356 -4.820 20.599 1.00 98.44 101 ASP A O 1
ATOM 747 N N . ILE A 1 102 ? -16.696 -3.508 19.839 1.00 98.00 102 ILE A N 1
ATOM 748 C CA . ILE A 1 102 ? -16.149 -4.492 18.886 1.00 98.00 102 ILE A CA 1
ATOM 749 C C . ILE A 1 102 ? -15.439 -5.634 19.622 1.00 98.00 102 ILE A C 1
ATOM 751 O O . ILE A 1 102 ? -15.623 -6.797 19.262 1.00 98.00 102 ILE A O 1
ATOM 755 N N . ALA A 1 103 ? -14.657 -5.331 20.662 1.00 98.12 103 ALA A N 1
ATOM 756 C CA . ALA A 1 103 ? -13.946 -6.348 21.432 1.00 98.12 103 ALA A CA 1
ATOM 757 C C . ALA A 1 103 ? -14.915 -7.364 22.053 1.00 98.12 103 ALA A C 1
ATOM 759 O O . ALA A 1 103 ? -14.676 -8.565 21.948 1.00 98.12 103 ALA A O 1
ATOM 760 N N . LEU A 1 104 ? -16.038 -6.904 22.618 1.00 97.81 104 LEU A N 1
ATOM 761 C CA . LEU A 1 104 ? -17.070 -7.785 23.174 1.00 97.81 104 LEU A CA 1
ATOM 762 C C . LEU A 1 104 ? -17.689 -8.723 22.131 1.00 97.81 104 LEU A C 1
ATOM 764 O O . LEU A 1 104 ? -17.996 -9.870 22.446 1.00 97.81 104 LEU A O 1
ATOM 768 N N . GLN A 1 105 ? -17.852 -8.256 20.893 1.00 97.81 105 GLN A N 1
ATOM 769 C CA . GLN A 1 105 ? -18.413 -9.056 19.800 1.00 97.81 105 GLN A CA 1
ATOM 770 C C . GLN A 1 105 ? -17.419 -10.084 19.236 1.00 97.81 105 GLN A C 1
ATOM 772 O O . GLN A 1 105 ? -17.833 -11.022 18.558 1.00 97.81 105 GLN A O 1
ATOM 777 N N . GLY A 1 106 ? -16.120 -9.924 19.510 1.00 96.81 106 GLY A N 1
ATOM 778 C CA . GLY A 1 106 ? -15.066 -10.839 19.066 1.00 96.81 106 GLY A CA 1
ATOM 779 C C . GLY A 1 106 ? -14.734 -11.966 20.048 1.00 96.81 106 GLY A C 1
ATOM 780 O O . GLY A 1 106 ? -13.945 -12.849 19.708 1.00 96.81 106 GLY A O 1
ATOM 781 N N . VAL A 1 107 ? -15.289 -11.954 21.265 1.00 96.56 107 VAL A N 1
ATOM 782 C CA . VAL A 1 107 ? -14.992 -12.977 22.279 1.00 96.56 107 VAL A CA 1
ATOM 783 C C . VAL A 1 107 ? -15.711 -14.285 21.951 1.00 96.56 107 VAL A C 1
ATOM 785 O O . VAL A 1 107 ? -16.929 -14.318 21.793 1.00 96.56 107 VAL A O 1
ATOM 788 N N . VAL A 1 108 ? -14.958 -15.388 21.929 1.00 96.88 108 VAL A N 1
ATOM 789 C CA . VAL A 1 108 ? -15.499 -16.746 21.781 1.00 96.88 108 VAL A CA 1
ATOM 790 C C . VAL A 1 108 ? -15.331 -17.515 23.089 1.00 96.88 108 VAL A C 1
ATOM 792 O O . VAL A 1 108 ? -14.214 -17.731 23.559 1.00 96.88 108 VAL A O 1
ATOM 795 N N . LEU A 1 109 ? -16.445 -17.970 23.665 1.00 96.00 109 LEU A N 1
ATOM 796 C CA . LEU A 1 109 ? -16.445 -18.861 24.824 1.00 96.00 109 LEU A CA 1
ATOM 797 C C . LEU A 1 109 ? -16.236 -20.310 24.363 1.00 96.00 109 LEU A C 1
ATOM 799 O O . LEU A 1 109 ? -17.151 -20.930 23.829 1.00 96.00 109 LEU A O 1
ATOM 803 N N . LEU A 1 110 ? -15.031 -20.847 24.564 1.00 97.31 110 LEU A N 1
ATOM 804 C CA . LEU A 1 110 ? -14.670 -22.193 24.093 1.00 97.31 110 LEU A CA 1
ATOM 805 C C . LEU A 1 110 ? -15.240 -23.324 24.958 1.00 97.31 110 LEU A C 1
ATOM 807 O O . LEU A 1 110 ? -15.459 -24.427 24.466 1.00 97.31 110 LEU A O 1
ATOM 811 N N . SER A 1 111 ? -15.455 -23.075 26.249 1.00 94.81 111 SER A N 1
ATOM 812 C CA . SER A 1 111 ? -16.013 -24.055 27.177 1.00 94.81 111 SER A CA 1
ATOM 813 C C . SER A 1 111 ? -16.744 -23.351 28.313 1.00 94.81 111 SER A C 1
ATOM 815 O O . SER A 1 111 ? -16.278 -22.329 28.815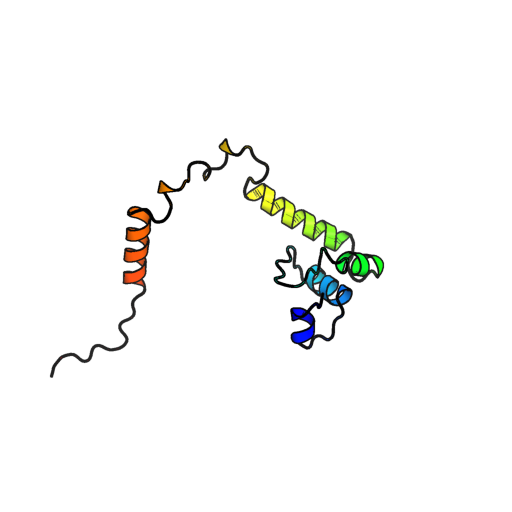 1.00 94.81 111 SER A O 1
ATOM 817 N N . ASN A 1 112 ? -17.885 -23.909 28.715 1.00 93.50 112 ASN A N 1
ATOM 818 C CA . ASN A 1 112 ? -18.680 -23.450 29.848 1.00 93.50 112 ASN A CA 1
ATOM 819 C C . ASN A 1 112 ? -19.236 -24.667 30.597 1.00 93.50 112 ASN A C 1
ATOM 821 O O . ASN A 1 112 ? -20.336 -25.132 30.307 1.00 93.50 112 ASN A O 1
ATOM 825 N N . LEU A 1 113 ? -18.438 -25.227 31.510 1.00 93.62 113 LEU A N 1
ATOM 826 C CA . LEU A 1 113 ? -18.699 -26.537 32.123 1.00 93.62 113 LEU A CA 1
ATOM 827 C C . LEU A 1 113 ? -19.807 -26.542 33.195 1.00 93.62 113 LEU A C 1
ATOM 829 O O . LEU A 1 113 ? -20.143 -27.613 33.688 1.00 93.62 113 LEU A O 1
ATOM 833 N N . GLY A 1 114 ? -20.394 -25.389 33.538 1.00 86.81 114 GLY A N 1
ATOM 834 C CA . GLY A 1 114 ? -21.378 -25.287 34.625 1.00 86.81 114 GLY A CA 1
ATOM 835 C C . GLY A 1 114 ? -20.817 -25.705 35.996 1.00 86.81 114 GLY A C 1
ATOM 836 O O . GLY A 1 114 ? -19.642 -26.041 36.129 1.00 86.81 114 GLY A O 1
ATOM 837 N N . ALA A 1 115 ? -21.655 -25.655 37.034 1.00 72.62 115 ALA A N 1
ATOM 838 C CA . ALA A 1 115 ? -21.375 -26.284 38.328 1.00 72.62 115 ALA A CA 1
ATOM 839 C C . ALA A 1 115 ? -22.207 -27.571 38.443 1.00 72.62 115 ALA A C 1
ATOM 841 O O . ALA A 1 115 ? -23.355 -27.584 37.995 1.00 72.62 115 ALA A O 1
ATOM 842 N N . ALA A 1 116 ? -21.605 -28.629 38.996 1.00 60.72 116 ALA A N 1
ATOM 843 C CA . ALA A 1 116 ? -22.263 -29.905 39.285 1.00 60.72 116 ALA A CA 1
ATOM 844 C C . ALA A 1 116 ? -23.301 -29.782 40.409 1.00 60.72 116 ALA A C 1
ATOM 846 O O . ALA A 1 116 ? -23.062 -28.973 41.337 1.00 60.72 116 ALA A O 1
#

Secondary structure (DSSP, 8-state):
---HHHIIIII---HHHHHHHHHHTT------SS--TTTSSHHHHHHHTTSS-HHHHHHHHHHHHHHHHHTTTTS-GGG-TTTT--TTTTT-HHHHHHHHHHHHHT----------

InterPro domains:
  IPR017853 Glycoside hydrolase superfamily [SSF51445] (9-106)
  IPR036962 Glycoside hydrolase, family 3, N-terminal domain superfamily [G3DSA:3.20.20.300] (3-104)
  IPR044993 Beta-D-xylosidase [PTHR42721] (16-112)

Organism: NCBI:txid156173

pLDDT: mean 89.69, std 11.74, range [47.0, 98.44]

Radius of gyration: 23.38 Å; chains: 1; bounding box: 46×52×60 Å

Sequence (116 aa):
RRLDNMQRNGMGLNGSQAAAKAMNAGLDIYGGWNDDLWGDGHLQAALDAGLVSKATLDATVLRTLAHKLSVGLFDPPASSPWAHLGAADLNSSHAQKVAYDIALQGVVLLSNLGAA